Protein AF-A0A7X8BGG6-F1 (afdb_monomer)

pLDDT: mean 93.02, std 10.57, range [53.38, 98.19]

Solvent-accessible surface area (backbone atoms only — not comparable to full-atom values): 4180 Å² total; per-residue (Å²): 86,81,31,70,54,97,89,37,82,59,30,34,45,41,73,62,45,87,99,56,83,63,46,82,46,56,45,69,85,100,46,49,59,66,57,41,51,50,54,47,53,72,40,34,61,101,44,74,56,31,49,70,62,49,50,51,52,50,57,77,68,42,73,68,75,81,78,112

Mean predicted aligned error: 4.35 Å

Sequence (68 aa):
VPLLVGGRVAGTVLRSRSGVRPLYVSPGHLVSLETSADLVLASCTRFRLPEPVRAAHKLAGDQNLLYS

Nearest PDB structures (foldseek):
  3goc-assembly1_A  TM=9.418E-01  e=3.321E-03  Streptomyces avermitilis MA-4680 = NBRC 14893
  2w36-assembly1_A  TM=9.240E-01  e=9.737E-03  Thermotoga maritima
  6ozg-assembly1_A  TM=9.180E-01  e=1.907E-02  Thermotoga maritima
  6ozf-assembly1_A  TM=9.217E-01  e=2.669E-02  Thermotoga maritima
  6gus-assembly1_A  TM=2.997E-01  e=2.952E+00  Haemophilus influenzae

Secondary structure (DSSP, 8-state):
-EEEETTEEEEEEE--STTSPPEEE---TT--HHHHHHHHHHT--SSSS-HHHHHHHHHHH-GGGG--

Foldseek 3Di:
DFDDDPNDGQADFAALDPPDGTDTWGDDPPADRVRRNVVQSVQRDPDRGGPVVVVVVVVVVDPVVVVD

Radius of gyration: 14.6 Å; Cα contacts (8 Å, |Δi|>4)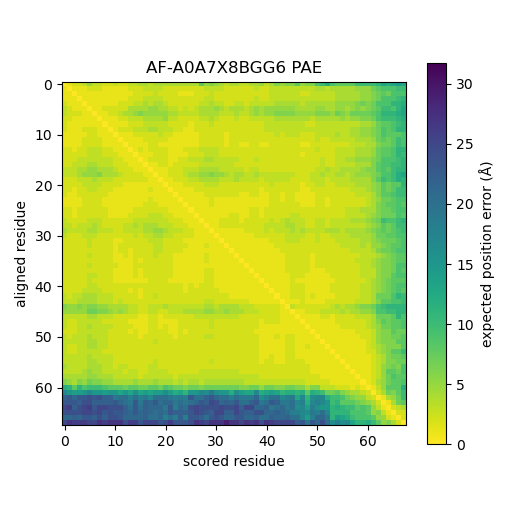: 84; chains: 1; bounding box: 45×25×29 Å

Structure (mmCIF, N/CA/C/O backbone):
data_AF-A0A7X8BGG6-F1
#
_entry.id   AF-A0A7X8BGG6-F1
#
loop_
_atom_site.group_PDB
_atom_site.id
_atom_site.type_symbol
_atom_site.label_atom_id
_atom_site.label_alt_id
_atom_site.label_comp_id
_atom_site.label_asym_id
_atom_site.label_entity_id
_atom_site.label_seq_id
_atom_site.pdbx_PDB_ins_code
_atom_site.Cartn_x
_atom_site.Cartn_y
_atom_site.Cartn_z
_atom_site.occupancy
_atom_site.B_iso_or_equiv
_atom_site.auth_seq_id
_atom_site.auth_comp_id
_atom_site.auth_asym_id
_atom_site.auth_atom_id
_atom_site.pdbx_PDB_model_num
ATOM 1 N N . VAL A 1 1 ? -6.780 -4.742 9.000 1.00 94.06 1 VAL A N 1
ATOM 2 C CA . VAL A 1 1 ? -8.016 -4.156 9.592 1.00 94.06 1 VAL A CA 1
ATOM 3 C C . VAL A 1 1 ? -8.597 -3.198 8.567 1.00 94.06 1 VAL A C 1
ATOM 5 O O . VAL A 1 1 ? -7.795 -2.467 8.001 1.00 94.06 1 VAL A O 1
ATOM 8 N N . PRO A 1 2 ? -9.906 -3.192 8.266 1.00 96.88 2 PRO A N 1
ATOM 9 C CA . PRO A 1 2 ? -10.454 -2.280 7.260 1.00 96.88 2 PRO A CA 1
ATOM 10 C C . PRO A 1 2 ? -10.231 -0.811 7.648 1.00 96.88 2 PRO A C 1
ATOM 12 O O . PRO A 1 2 ? -10.393 -0.435 8.808 1.00 96.88 2 PRO A O 1
ATOM 15 N N . LEU A 1 3 ? -9.855 0.013 6.670 1.00 97.38 3 LEU A N 1
ATOM 16 C CA . LEU A 1 3 ? -9.808 1.469 6.789 1.00 97.38 3 LEU A CA 1
ATOM 17 C C . LEU A 1 3 ? -11.143 2.033 6.302 1.00 97.38 3 LEU A C 1
ATOM 19 O O . LEU A 1 3 ? -11.503 1.840 5.139 1.00 97.38 3 LEU A O 1
ATOM 23 N N . LEU A 1 4 ? -11.862 2.728 7.183 1.00 97.75 4 LEU A N 1
ATOM 24 C CA . LEU A 1 4 ? -13.164 3.315 6.880 1.00 97.75 4 LEU A CA 1
ATOM 25 C C . LEU A 1 4 ? -13.054 4.827 6.673 1.00 97.75 4 LEU A C 1
ATOM 27 O O . LEU A 1 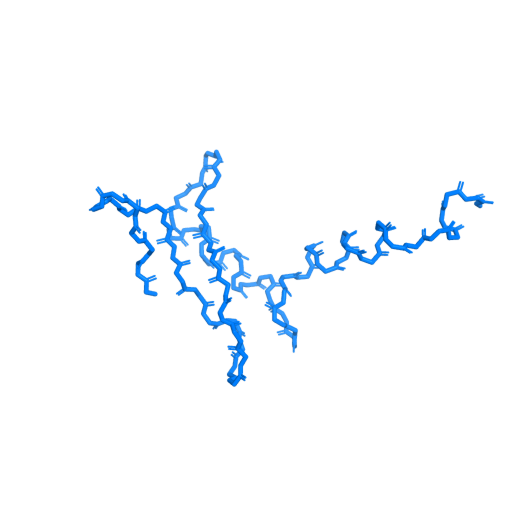4 ? -12.456 5.527 7.487 1.00 97.75 4 LEU A O 1
ATOM 31 N N . VAL A 1 5 ? -13.687 5.326 5.614 1.00 96.75 5 VAL A N 1
ATOM 32 C CA . VAL A 1 5 ? -13.856 6.756 5.330 1.00 96.75 5 VAL A CA 1
ATOM 33 C C . VAL A 1 5 ? -15.336 6.993 5.050 1.00 96.75 5 VAL A C 1
ATOM 35 O O . VAL A 1 5 ? -15.897 6.396 4.133 1.00 96.75 5 VAL A O 1
ATOM 38 N N . GLY A 1 6 ? -16.000 7.804 5.880 1.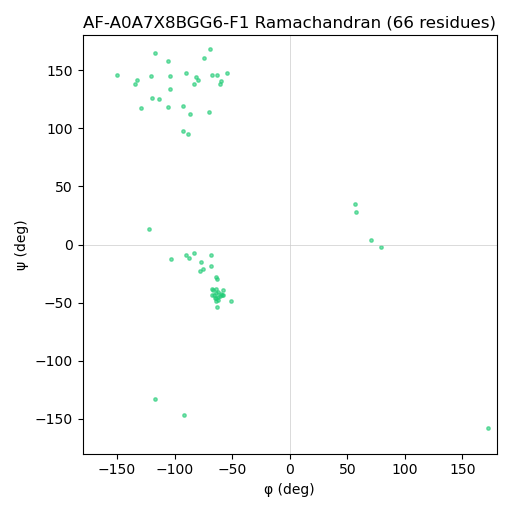00 96.19 6 GLY A N 1
ATOM 39 C CA . GLY A 1 6 ? -17.441 8.067 5.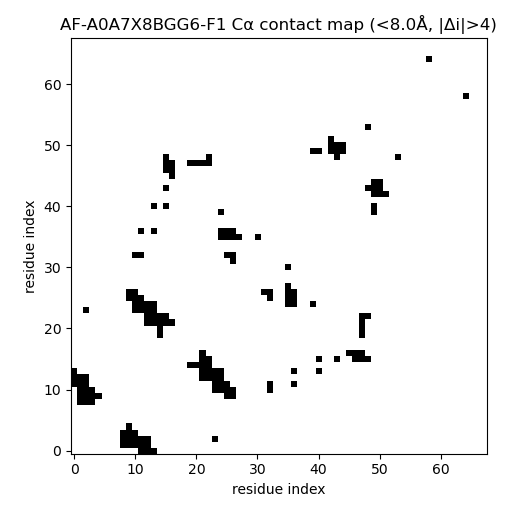746 1.00 96.19 6 GLY A CA 1
ATOM 40 C C . GLY A 1 6 ? -18.310 6.800 5.783 1.00 96.19 6 GLY A C 1
ATOM 41 O O . GLY A 1 6 ? -19.280 6.700 5.042 1.00 96.19 6 GLY A O 1
ATOM 42 N N . GLY A 1 7 ? -17.917 5.793 6.572 1.00 96.62 7 GLY A N 1
ATOM 43 C CA . GLY A 1 7 ? -18.620 4.505 6.665 1.00 96.62 7 GLY A CA 1
ATOM 44 C C . GLY A 1 7 ? -18.340 3.521 5.521 1.00 96.62 7 GLY A C 1
ATOM 45 O O . GLY A 1 7 ? -18.829 2.397 5.559 1.00 96.62 7 GLY A O 1
ATOM 46 N N . ARG A 1 8 ? -17.529 3.895 4.524 1.00 96.62 8 ARG A N 1
ATOM 47 C CA . ARG A 1 8 ? -17.148 3.027 3.399 1.00 96.62 8 ARG A CA 1
ATOM 48 C C . ARG A 1 8 ? -15.730 2.501 3.568 1.00 96.62 8 ARG A C 1
ATOM 50 O O . ARG A 1 8 ? -14.855 3.221 4.044 1.00 96.62 8 ARG A O 1
ATOM 57 N N . VAL A 1 9 ? -15.485 1.266 3.134 1.00 97.44 9 VAL A N 1
ATOM 58 C CA . VAL A 1 9 ? -14.131 0.697 3.096 1.00 97.44 9 VAL A CA 1
ATOM 59 C C . VAL A 1 9 ? -13.327 1.399 2.004 1.00 97.44 9 VAL A C 1
ATOM 61 O O . VAL A 1 9 ? -13.636 1.271 0.822 1.00 97.44 9 VAL A O 1
ATOM 64 N N . ALA A 1 10 ? -12.300 2.140 2.411 1.00 96.44 10 ALA A N 1
ATOM 65 C CA . ALA A 1 10 ? -11.388 2.853 1.518 1.00 96.44 10 ALA A CA 1
ATOM 66 C C . ALA A 1 10 ? -10.030 2.146 1.370 1.00 96.44 10 ALA A C 1
ATOM 68 O O . ALA A 1 10 ? -9.238 2.491 0.497 1.00 96.44 10 ALA A O 1
ATOM 69 N N . GLY A 1 11 ? -9.738 1.165 2.228 1.00 97.56 11 GLY A N 1
ATOM 70 C CA . GLY A 1 11 ? -8.452 0.479 2.238 1.00 97.56 11 GLY A CA 1
ATOM 71 C C . GLY A 1 11 ? -8.291 -0.473 3.418 1.00 97.56 11 GLY A C 1
ATOM 72 O O . GLY A 1 11 ? -9.264 -0.898 4.044 1.00 97.56 11 GLY A O 1
ATOM 73 N N . THR A 1 12 ? -7.042 -0.767 3.760 1.00 98.19 12 THR A N 1
ATOM 74 C CA . THR A 1 12 ? -6.658 -1.584 4.908 1.00 98.19 12 THR A CA 1
ATOM 75 C C . THR A 1 12 ? -5.551 -0.911 5.717 1.00 98.19 12 THR A C 1
ATOM 77 O O . THR A 1 12 ? -4.620 -0.301 5.190 1.00 98.19 12 THR A O 1
ATOM 80 N N . VAL A 1 13 ? -5.649 -1.036 7.035 1.00 97.94 13 VAL A N 1
ATOM 81 C CA . VAL A 1 13 ? -4.566 -0.776 7.977 1.00 97.94 13 VAL A CA 1
ATOM 82 C C . VAL A 1 13 ? -3.762 -2.066 8.111 1.00 97.94 13 VAL A C 1
ATOM 84 O O . VAL A 1 13 ? -4.260 -3.071 8.639 1.00 97.94 13 VAL A O 1
ATOM 87 N N . LEU A 1 14 ? -2.524 -2.026 7.617 1.00 96.44 14 LEU A N 1
ATOM 88 C CA . LEU A 1 14 ? -1.625 -3.167 7.480 1.00 96.44 14 LEU A CA 1
ATOM 89 C C . LEU A 1 14 ? -0.419 -3.016 8.409 1.00 96.44 14 LEU A C 1
ATOM 91 O O . LEU A 1 14 ? 0.309 -2.023 8.366 1.00 96.44 14 LEU A O 1
ATOM 95 N N . ARG A 1 15 ? -0.164 -4.016 9.251 1.00 96.44 15 ARG A N 1
ATOM 96 C CA . ARG A 1 15 ? 1.029 -4.043 10.102 1.00 96.44 15 ARG A CA 1
ATOM 97 C C . ARG A 1 15 ? 2.147 -4.804 9.388 1.00 96.44 15 ARG A C 1
ATOM 99 O O . ARG A 1 15 ? 2.198 -6.021 9.469 1.00 96.44 15 ARG A O 1
ATOM 106 N N . SER A 1 16 ? 3.055 -4.077 8.737 1.00 95.38 16 SER A N 1
ATOM 107 C CA . SER A 1 16 ? 4.215 -4.662 8.041 1.00 95.38 16 SER A CA 1
ATOM 108 C C . SER A 1 16 ?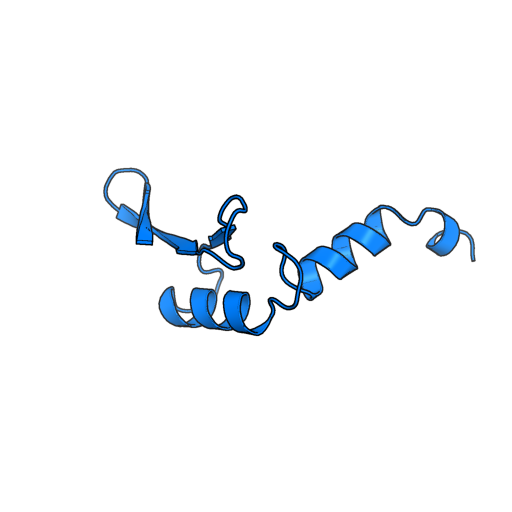 5.336 -5.125 8.979 1.00 95.38 16 SER A C 1
ATOM 110 O O . SER A 1 16 ? 6.166 -5.942 8.598 1.00 95.38 16 SER A O 1
ATOM 112 N N . ARG A 1 17 ? 5.384 -4.609 10.215 1.00 95.44 17 ARG A N 1
ATOM 113 C CA . ARG A 1 17 ? 6.373 -4.994 11.231 1.00 95.44 17 ARG A CA 1
ATOM 114 C C . ARG A 1 17 ? 5.799 -4.860 12.645 1.00 95.44 17 ARG A C 1
ATOM 116 O O . ARG A 1 17 ? 5.001 -3.963 12.933 1.00 95.44 17 ARG A O 1
ATOM 123 N N . SER A 1 18 ? 6.213 -5.755 13.540 1.00 94.94 18 SER A N 1
ATOM 124 C CA . SER A 1 18 ? 5.835 -5.694 14.956 1.00 94.94 18 SER A CA 1
ATOM 125 C C . SER A 1 18 ? 6.455 -4.477 15.654 1.00 94.94 18 SER A C 1
ATOM 127 O O . SER A 1 18 ? 7.554 -4.045 15.310 1.00 94.94 18 SER A O 1
ATOM 129 N N . GLY A 1 19 ? 5.735 -3.895 16.615 1.00 95.00 19 GLY A N 1
ATOM 130 C CA . GLY A 1 19 ? 6.229 -2.772 17.424 1.00 95.00 19 GLY A CA 1
ATOM 131 C C . GLY A 1 19 ? 6.379 -1.424 16.701 1.00 95.00 19 GLY A C 1
ATOM 132 O O . GLY A 1 19 ? 6.838 -0.468 17.314 1.00 95.00 19 GLY A O 1
ATOM 133 N N . VAL A 1 20 ? 5.984 -1.301 15.427 1.00 95.94 20 VAL A N 1
ATOM 134 C CA . VAL A 1 20 ? 6.002 -0.024 14.684 1.00 95.94 20 VAL A CA 1
ATOM 135 C C . VAL A 1 20 ? 4.599 0.413 14.261 1.00 95.94 20 VAL A C 1
ATOM 137 O O . VAL A 1 20 ? 3.650 -0.377 14.274 1.00 95.94 20 VAL A O 1
ATOM 140 N N . ARG A 1 21 ? 4.462 1.689 13.870 1.00 96.94 21 ARG A N 1
ATOM 141 C CA . ARG A 1 21 ? 3.208 2.230 13.320 1.00 96.94 21 ARG A CA 1
ATOM 142 C C . ARG A 1 21 ? 2.800 1.465 12.049 1.00 96.94 21 ARG A C 1
ATOM 144 O O . ARG A 1 21 ? 3.676 1.180 11.229 1.00 96.94 21 ARG A O 1
ATOM 151 N N . PRO A 1 22 ? 1.505 1.179 11.840 1.00 97.50 22 PRO A N 1
ATOM 152 C CA . PRO A 1 22 ? 1.041 0.464 10.653 1.00 97.50 22 PRO A CA 1
ATOM 153 C C . PRO A 1 22 ? 1.176 1.309 9.378 1.00 97.50 22 PRO A C 1
ATOM 155 O O . PRO A 1 22 ? 1.437 2.515 9.431 1.00 97.50 22 PRO A O 1
ATOM 158 N N . LEU A 1 23 ? 1.009 0.660 8.230 1.00 97.81 23 LEU A N 1
ATOM 159 C CA . LEU A 1 23 ? 0.771 1.276 6.931 1.00 97.81 23 LEU A CA 1
ATOM 160 C C . LEU A 1 23 ? -0.736 1.434 6.705 1.00 97.81 23 LEU A C 1
ATOM 162 O O . LEU A 1 23 ? -1.526 0.599 7.143 1.00 97.81 23 LEU A O 1
ATOM 166 N N . TYR A 1 24 ? -1.109 2.490 5.991 1.00 97.94 24 TYR A N 1
ATOM 167 C CA . TYR A 1 24 ? -2.449 2.671 5.444 1.00 97.94 24 TYR A CA 1
ATOM 168 C C . TYR A 1 24 ? -2.349 2.406 3.948 1.00 97.94 24 TYR A C 1
ATOM 170 O O . TYR A 1 24 ? -1.577 3.075 3.264 1.00 97.94 24 TYR A O 1
ATOM 178 N N . VAL A 1 25 ? -3.064 1.395 3.469 1.00 98.00 25 VAL A N 1
ATOM 179 C CA . VAL A 1 25 ? -2.996 0.929 2.083 1.00 98.00 25 VAL A CA 1
ATOM 180 C C . VAL A 1 25 ? -4.375 1.068 1.469 1.00 98.00 25 VAL A C 1
ATOM 182 O O . VAL A 1 25 ? -5.343 0.544 2.012 1.00 98.00 25 VAL A O 1
ATOM 185 N N . SER A 1 26 ? -4.465 1.759 0.342 1.00 97.69 26 SER A N 1
ATOM 186 C CA . SER A 1 26 ? -5.674 1.857 -0.473 1.00 97.69 26 SER A CA 1
ATOM 187 C C . SER A 1 26 ? -5.383 1.312 -1.870 1.00 97.69 26 SER A C 1
ATOM 189 O O . SER A 1 26 ? -4.271 1.516 -2.367 1.00 97.69 26 SER A O 1
ATOM 191 N N . PRO A 1 27 ? -6.350 0.650 -2.525 1.00 97.81 27 PRO A N 1
ATOM 192 C CA . PRO A 1 27 ? -6.189 0.254 -3.916 1.00 97.81 27 PRO A CA 1
ATOM 193 C C . PRO A 1 27 ? -6.044 1.487 -4.820 1.00 97.81 27 PRO A C 1
ATOM 195 O O . PRO A 1 27 ? -6.642 2.535 -4.571 1.00 97.81 27 PRO A O 1
ATOM 198 N N . GLY A 1 28 ? -5.233 1.347 -5.868 1.00 96.06 28 GLY A N 1
ATOM 199 C CA . GLY A 1 28 ? -5.147 2.300 -6.973 1.00 96.06 28 GLY A CA 1
ATOM 200 C C . GLY A 1 28 ? -6.104 1.935 -8.112 1.00 96.06 28 GLY A C 1
ATOM 201 O O . GLY A 1 28 ? -7.175 1.370 -7.894 1.00 96.06 28 GLY A O 1
ATOM 202 N N . HIS A 1 29 ? -5.706 2.226 -9.350 1.00 97.38 29 HIS A N 1
ATOM 203 C CA . HIS A 1 29 ? -6.447 1.807 -10.541 1.00 97.38 29 HIS A CA 1
ATOM 204 C C . HIS A 1 29 ? -6.163 0.332 -10.888 1.00 97.38 29 HIS A C 1
ATOM 206 O O . HIS A 1 29 ? -5.025 -0.115 -10.766 1.00 97.38 29 HIS A O 1
ATOM 212 N N . LEU A 1 30 ? -7.190 -0.406 -11.334 1.00 97.25 30 LEU A N 1
ATOM 213 C CA . LEU A 1 30 ? -7.112 -1.809 -11.796 1.00 97.25 30 LEU A CA 1
ATOM 214 C C . LEU A 1 30 ? -6.543 -2.813 -10.779 1.00 97.25 30 LEU A C 1
ATOM 216 O O . LEU A 1 30 ? -5.995 -3.845 -11.158 1.00 97.25 30 LEU A O 1
ATOM 220 N N . VAL A 1 31 ? -6.692 -2.545 -9.483 1.00 97.88 31 VAL A N 1
ATOM 221 C CA . VAL A 1 31 ? -6.260 -3.458 -8.421 1.00 97.88 31 VAL A CA 1
ATOM 222 C C . VAL A 1 31 ? -7.350 -3.576 -7.366 1.00 97.88 31 VAL A C 1
ATOM 224 O O . VAL A 1 31 ? -7.983 -2.588 -6.995 1.00 97.88 31 VAL A O 1
ATOM 227 N N . SER A 1 32 ? -7.592 -4.795 -6.890 1.00 97.94 32 SER A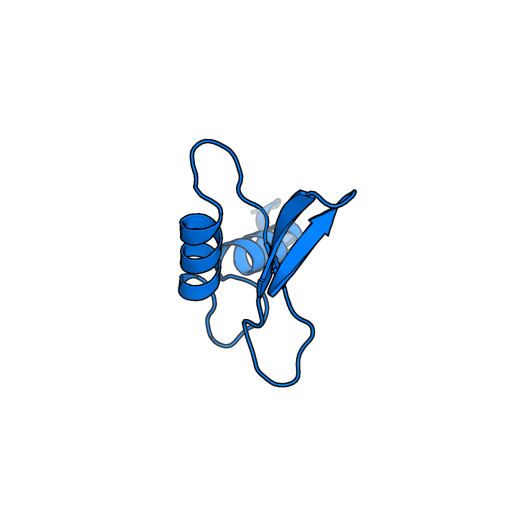 N 1
ATOM 228 C CA . SER A 1 32 ? -8.537 -5.015 -5.798 1.00 97.94 32 SER A CA 1
ATOM 229 C C . SER A 1 32 ? -7.931 -4.573 -4.460 1.00 97.94 32 SER A C 1
ATOM 231 O O . SER A 1 32 ? -6.711 -4.462 -4.311 1.00 97.94 32 SER A O 1
ATOM 233 N N . LEU A 1 33 ? -8.781 -4.339 -3.459 1.00 97.06 33 LEU A N 1
ATOM 234 C CA . LEU A 1 33 ? -8.324 -4.018 -2.106 1.00 97.06 33 LEU A CA 1
ATOM 235 C C . LEU A 1 33 ? -7.445 -5.134 -1.518 1.00 97.06 33 LEU A C 1
ATOM 237 O O . LEU A 1 33 ? -6.397 -4.835 -0.950 1.00 97.06 33 LEU A O 1
ATOM 241 N N . GLU A 1 34 ? -7.839 -6.395 -1.699 1.00 97.19 34 GLU A N 1
ATOM 242 C CA . GLU A 1 34 ? -7.084 -7.569 -1.244 1.00 97.19 34 GLU A CA 1
ATOM 243 C C . GLU A 1 34 ? -5.724 -7.648 -1.944 1.00 97.19 34 GLU A C 1
ATOM 245 O O . GLU A 1 34 ? -4.686 -7.569 -1.292 1.00 97.19 34 GLU A O 1
ATOM 250 N N . THR A 1 35 ? -5.723 -7.624 -3.281 1.00 98.12 35 THR A N 1
ATOM 251 C CA . THR A 1 35 ? -4.492 -7.679 -4.079 1.00 98.12 35 THR A CA 1
ATOM 252 C C . THR A 1 35 ? -3.542 -6.528 -3.743 1.00 98.12 35 THR A C 1
ATOM 254 O O . THR A 1 35 ? -2.333 -6.728 -3.658 1.00 98.12 35 THR A O 1
ATOM 257 N N . SER A 1 36 ? -4.056 -5.314 -3.507 1.00 98.00 36 SER A N 1
ATOM 258 C CA . SER A 1 36 ? -3.210 -4.183 -3.106 1.00 98.00 36 SER A CA 1
ATOM 259 C C . SER A 1 36 ? -2.534 -4.401 -1.747 1.00 98.00 36 SER A C 1
ATOM 261 O O . SER A 1 36 ? -1.368 -4.044 -1.579 1.00 98.00 36 SER A O 1
ATOM 263 N N . ALA A 1 37 ? -3.235 -5.009 -0.786 1.00 97.62 37 ALA A N 1
ATOM 264 C CA . ALA A 1 37 ? -2.691 -5.305 0.532 1.00 97.62 37 ALA A CA 1
ATOM 265 C C . ALA A 1 37 ? -1.582 -6.362 0.452 1.00 97.62 37 ALA A C 1
ATOM 267 O O . ALA A 1 37 ? -0.519 -6.174 1.051 1.00 97.62 37 ALA A O 1
ATOM 268 N N . ASP A 1 38 ? -1.810 -7.415 -0.333 1.00 97.75 38 ASP A N 1
ATOM 269 C CA . ASP A 1 38 ? -0.861 -8.510 -0.535 1.00 97.75 38 ASP A CA 1
ATOM 270 C C . ASP A 1 38 ? 0.411 -8.030 -1.228 1.00 97.75 38 ASP A C 1
ATOM 272 O O . ASP A 1 38 ? 1.514 -8.304 -0.755 1.00 97.75 38 ASP A O 1
ATOM 276 N N . LEU A 1 39 ? 0.277 -7.236 -2.297 1.00 98.00 39 LEU A N 1
ATOM 277 C CA . LEU A 1 39 ? 1.420 -6.654 -3.004 1.00 98.00 39 LEU A CA 1
ATOM 278 C C . LEU A 1 39 ? 2.264 -5.767 -2.088 1.00 98.00 39 LEU A C 1
ATOM 280 O O . LEU A 1 39 ? 3.496 -5.841 -2.109 1.00 98.00 39 LEU A O 1
ATOM 284 N N . VAL A 1 40 ? 1.618 -4.939 -1.261 1.00 98.06 40 VAL A N 1
ATOM 285 C CA . VAL A 1 40 ? 2.327 -4.093 -0.295 1.00 98.06 40 VAL A CA 1
ATOM 286 C C . VAL A 1 40 ? 3.060 -4.944 0.737 1.00 98.06 40 VAL A C 1
ATOM 288 O O . VAL A 1 40 ? 4.230 -4.668 1.004 1.00 98.06 40 VAL A O 1
ATOM 291 N N . LEU A 1 41 ? 2.414 -5.973 1.297 1.00 96.38 41 LEU A N 1
ATOM 292 C CA . LEU A 1 41 ? 3.031 -6.834 2.305 1.00 96.38 41 LEU A CA 1
ATOM 293 C C . LEU A 1 41 ? 4.202 -7.639 1.728 1.00 96.38 41 LEU A C 1
ATOM 295 O O . LEU A 1 41 ? 5.260 -7.686 2.349 1.00 96.38 41 LEU A O 1
ATOM 299 N N . ALA A 1 42 ? 4.040 -8.204 0.530 1.00 97.44 42 ALA A N 1
ATOM 300 C CA . ALA A 1 42 ? 5.085 -8.939 -0.182 1.00 97.44 42 ALA A CA 1
ATOM 301 C C . ALA A 1 42 ? 6.286 -8.050 -0.547 1.00 97.44 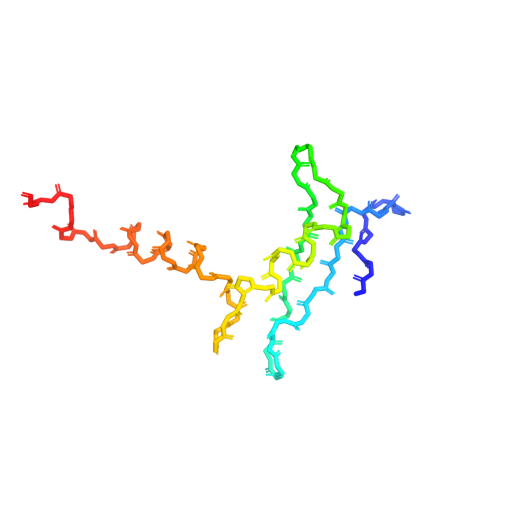42 ALA A C 1
ATOM 303 O O . ALA A 1 42 ? 7.422 -8.515 -0.598 1.00 97.44 42 ALA A O 1
ATOM 304 N N . SER A 1 43 ? 6.046 -6.754 -0.755 1.00 97.62 43 SER A N 1
ATOM 305 C CA . SER A 1 43 ? 7.095 -5.765 -1.017 1.00 97.62 43 SER A CA 1
ATOM 306 C C . SER A 1 43 ? 7.757 -5.233 0.261 1.00 97.62 43 SER A C 1
ATOM 308 O O . SER A 1 43 ? 8.720 -4.464 0.188 1.00 97.62 43 SER A O 1
ATOM 310 N N . CYS A 1 44 ? 7.257 -5.581 1.450 1.00 96.56 44 CYS A N 1
ATOM 311 C CA . CYS A 1 44 ? 7.902 -5.240 2.712 1.00 96.56 44 CYS A CA 1
ATOM 312 C C . CYS A 1 44 ? 9.003 -6.252 3.045 1.00 96.56 44 CYS A C 1
ATOM 314 O O . CYS A 1 44 ? 8.848 -7.458 2.903 1.00 96.56 44 CYS A O 1
ATOM 316 N N . THR A 1 45 ? 10.131 -5.744 3.535 1.00 93.38 45 THR A N 1
ATOM 317 C CA . THR A 1 45 ? 11.257 -6.570 3.993 1.00 93.38 45 THR A CA 1
ATOM 318 C C . THR A 1 45 ? 11.479 -6.331 5.489 1.00 93.38 45 THR A C 1
ATOM 320 O O . THR A 1 45 ? 10.532 -6.268 6.266 1.00 93.38 45 THR A O 1
ATOM 323 N N . ARG A 1 46 ? 12.719 -6.111 5.934 1.00 93.44 46 ARG A N 1
ATOM 324 C CA . ARG A 1 46 ? 13.040 -5.779 7.335 1.00 93.44 46 ARG A CA 1
ATOM 325 C C . ARG A 1 46 ? 12.545 -4.396 7.792 1.00 93.44 46 ARG A C 1
ATOM 327 O O . ARG A 1 46 ? 12.659 -4.054 8.969 1.00 93.44 46 ARG A O 1
ATOM 334 N N . PHE A 1 47 ? 12.056 -3.565 6.871 1.00 95.19 47 PHE A N 1
ATOM 335 C CA . PHE A 1 47 ? 11.645 -2.185 7.129 1.00 95.19 47 PHE A CA 1
ATOM 336 C C . PHE A 1 47 ? 10.125 -2.027 7.149 1.00 95.19 47 PHE A C 1
ATOM 338 O O . PHE A 1 47 ? 9.394 -2.806 6.550 1.00 95.19 47 PHE A O 1
ATOM 345 N N . ARG A 1 48 ? 9.652 -0.957 7.803 1.00 96.25 48 ARG A N 1
ATOM 346 C CA . ARG A 1 48 ? 8.226 -0.602 7.821 1.00 96.25 48 ARG A CA 1
ATOM 347 C C . ARG A 1 48 ? 7.692 -0.285 6.420 1.00 96.25 48 ARG A C 1
ATOM 349 O O . ARG A 1 48 ? 6.578 -0.688 6.109 1.00 96.25 48 ARG A O 1
ATOM 356 N N . LEU A 1 49 ? 8.431 0.505 5.638 1.00 97.31 49 LEU A N 1
ATOM 357 C CA . LEU A 1 49 ? 8.012 0.929 4.300 1.00 97.31 49 LEU A CA 1
ATOM 358 C C . LEU A 1 49 ? 8.311 -0.170 3.267 1.00 97.31 49 LEU A C 1
ATOM 360 O O . LEU A 1 49 ? 9.363 -0.808 3.384 1.00 97.31 49 LEU A O 1
ATOM 364 N N . PRO A 1 50 ? 7.444 -0.354 2.252 1.00 97.81 50 PRO A N 1
ATOM 365 C CA . PRO A 1 50 ? 7.726 -1.225 1.113 1.00 97.81 50 PRO A CA 1
ATOM 366 C C . PRO A 1 50 ? 9.037 -0.844 0.431 1.00 97.81 50 PRO A C 1
ATOM 368 O O . PRO A 1 50 ? 9.399 0.335 0.387 1.00 97.81 50 PRO A O 1
ATOM 371 N N . GLU A 1 51 ? 9.734 -1.841 -0.107 1.00 97.81 51 GLU A N 1
ATOM 372 C CA . GLU A 1 51 ? 11.017 -1.674 -0.787 1.00 97.81 51 GLU A CA 1
ATOM 373 C C . GLU A 1 51 ? 10.962 -0.574 -1.867 1.00 97.81 51 GLU A C 1
ATOM 375 O O . GLU A 1 51 ? 11.760 0.361 -1.738 1.00 97.81 51 GLU A O 1
ATOM 380 N N . PRO A 1 52 ? 9.959 -0.538 -2.777 1.00 97.25 52 PRO A N 1
ATOM 381 C CA . PRO A 1 52 ? 9.917 0.475 -3.833 1.00 97.25 52 PRO A CA 1
ATOM 382 C C . PRO A 1 52 ? 9.769 1.902 -3.292 1.00 97.25 52 PRO A C 1
ATOM 384 O O . PRO A 1 52 ? 10.456 2.823 -3.728 1.00 97.25 52 PRO A O 1
ATOM 387 N N . VAL A 1 53 ? 8.918 2.094 -2.276 1.00 96.69 53 VAL A N 1
ATOM 388 C CA . VAL A 1 53 ? 8.702 3.408 -1.642 1.00 96.69 53 VAL A CA 1
ATOM 389 C C . VAL A 1 53 ? 9.963 3.865 -0.911 1.00 96.69 53 VAL A C 1
ATOM 391 O O . VAL A 1 53 ? 10.329 5.039 -0.947 1.00 96.69 53 VAL A O 1
ATOM 394 N N . ARG A 1 54 ? 10.659 2.935 -0.250 1.00 95.69 54 ARG A N 1
ATOM 395 C CA . ARG A 1 54 ? 11.913 3.225 0.447 1.00 95.69 54 ARG A CA 1
ATOM 396 C C . ARG A 1 54 ? 13.032 3.573 -0.540 1.00 95.69 54 ARG A C 1
ATOM 398 O O . ARG A 1 54 ? 13.838 4.445 -0.224 1.00 95.69 54 ARG A O 1
ATOM 405 N N . ALA A 1 55 ? 13.104 2.899 -1.687 1.00 95.75 55 ALA A N 1
ATOM 406 C CA . ALA A 1 55 ? 14.050 3.211 -2.755 1.00 95.75 55 ALA A CA 1
ATOM 407 C C . ALA A 1 55 ? 13.775 4.601 -3.347 1.00 95.75 55 ALA A C 1
ATOM 409 O O . ALA A 1 55 ? 14.681 5.430 -3.383 1.00 95.75 55 ALA A O 1
ATOM 410 N N . ALA A 1 56 ? 12.516 4.897 -3.685 1.00 95.75 56 ALA A N 1
ATOM 411 C CA . ALA A 1 56 ? 12.104 6.208 -4.184 1.00 95.75 56 ALA A CA 1
ATOM 412 C C . ALA A 1 56 ? 12.435 7.341 -3.198 1.00 95.75 56 ALA A C 1
ATOM 414 O O . ALA A 1 56 ? 12.978 8.366 -3.596 1.00 95.75 56 ALA A O 1
ATOM 415 N N . HIS A 1 57 ? 12.177 7.147 -1.899 1.00 93.75 57 HIS A N 1
ATOM 416 C CA . HIS A 1 57 ? 12.519 8.138 -0.875 1.00 93.75 57 HIS A CA 1
ATOM 417 C C . HIS A 1 57 ? 14.028 8.401 -0.784 1.00 93.75 57 HIS A C 1
ATOM 419 O O . HIS A 1 57 ? 14.438 9.549 -0.644 1.00 93.75 57 HIS A O 1
ATOM 425 N N . LYS A 1 58 ? 14.854 7.348 -0.882 1.00 92.88 58 LYS A N 1
ATOM 426 C CA . LYS A 1 58 ? 16.315 7.497 -0.910 1.00 92.88 58 LYS A CA 1
ATOM 427 C C . LYS A 1 58 ? 16.764 8.298 -2.125 1.00 92.88 58 LYS A C 1
ATOM 429 O O . LYS A 1 58 ? 17.523 9.236 -1.950 1.00 92.88 58 LYS A O 1
ATOM 434 N N . LEU A 1 59 ? 16.257 7.955 -3.309 1.00 94.19 59 LEU A N 1
ATOM 435 C CA . LEU A 1 59 ? 16.595 8.642 -4.552 1.00 94.19 59 LEU A CA 1
ATOM 436 C C . LEU A 1 59 ? 16.196 10.123 -4.510 1.00 94.19 59 LEU A C 1
ATOM 438 O O . LEU A 1 59 ? 16.991 10.979 -4.862 1.00 94.19 59 LEU A O 1
ATOM 442 N N . ALA A 1 60 ? 14.994 10.435 -4.022 1.00 92.00 60 ALA A N 1
ATOM 443 C CA . ALA A 1 60 ? 14.529 11.817 -3.898 1.00 92.00 60 ALA A CA 1
ATOM 444 C C . ALA A 1 60 ? 15.359 12.651 -2.902 1.00 92.00 60 ALA A C 1
ATOM 446 O O . ALA A 1 60 ? 15.437 13.870 -3.032 1.00 92.00 60 ALA A O 1
ATOM 447 N N . GLY A 1 61 ? 15.950 12.004 -1.892 1.00 87.62 61 GLY A N 1
ATOM 448 C CA . GLY A 1 61 ? 16.842 12.646 -0.926 1.00 87.62 61 GLY A CA 1
ATOM 449 C C . GLY A 1 61 ? 18.311 12.694 -1.355 1.00 87.62 61 GLY A C 1
ATOM 450 O O . GLY A 1 61 ? 19.095 13.388 -0.709 1.00 87.62 61 G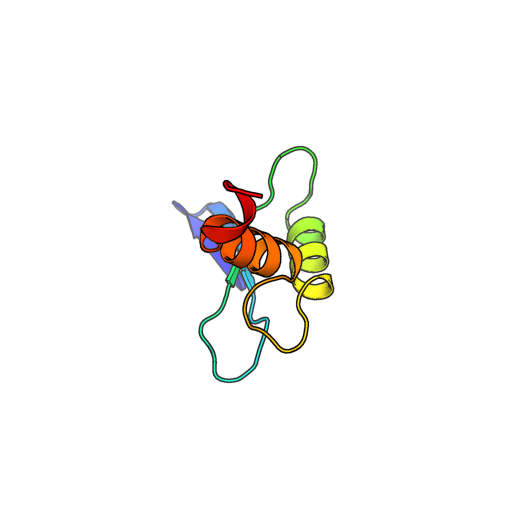LY A O 1
ATOM 451 N N . ASP A 1 62 ? 18.698 11.973 -2.408 1.00 82.56 62 ASP A N 1
ATOM 452 C CA . ASP A 1 62 ? 20.083 11.878 -2.859 1.00 82.56 62 ASP A CA 1
ATOM 453 C C . ASP A 1 62 ? 20.409 13.000 -3.855 1.00 82.56 62 ASP A C 1
ATOM 455 O O . ASP A 1 62 ? 20.153 12.905 -5.054 1.00 82.56 62 ASP A O 1
ATOM 459 N N . GLN A 1 63 ? 20.971 14.095 -3.336 1.00 63.00 63 GLN A N 1
ATOM 460 C CA . GLN A 1 63 ? 21.379 15.256 -4.133 1.00 63.00 63 GLN A CA 1
ATOM 461 C C . GLN A 1 63 ? 22.566 14.952 -5.063 1.00 63.00 63 GLN A C 1
ATOM 463 O O . GLN A 1 63 ? 22.772 15.687 -6.021 1.00 63.00 63 GLN A O 1
ATOM 468 N N . ASN A 1 64 ? 23.335 13.880 -4.833 1.00 65.88 64 ASN A N 1
ATOM 469 C CA . ASN A 1 64 ? 24.515 13.574 -5.652 1.00 65.88 64 ASN A CA 1
ATOM 470 C C . ASN A 1 64 ? 24.167 12.940 -7.008 1.00 65.88 64 ASN A C 1
ATOM 472 O O . ASN A 1 64 ? 24.946 13.060 -7.951 1.00 65.88 64 ASN A O 1
ATOM 476 N N . LEU A 1 65 ? 22.992 12.314 -7.136 1.00 60.59 65 LEU A N 1
ATOM 477 C CA . LEU A 1 65 ? 22.536 11.671 -8.377 1.00 60.59 65 LEU A CA 1
ATOM 478 C C . LEU A 1 65 ? 22.025 12.657 -9.441 1.00 60.59 65 LEU A C 1
ATOM 480 O O . LEU A 1 65 ? 21.887 12.274 -10.595 1.00 60.59 65 LEU A O 1
ATOM 484 N N . LEU A 1 66 ? 21.739 13.912 -9.074 1.00 58.03 66 LEU A N 1
ATOM 485 C CA . LEU A 1 66 ? 21.303 14.957 -10.016 1.00 58.03 66 LEU A CA 1
ATOM 486 C C . LEU A 1 66 ? 22.469 15.761 -10.621 1.00 58.03 66 LEU A C 1
ATOM 488 O O . LEU A 1 66 ? 22.244 16.550 -11.536 1.00 58.03 66 LEU A O 1
ATOM 492 N N . TYR A 1 67 ? 23.695 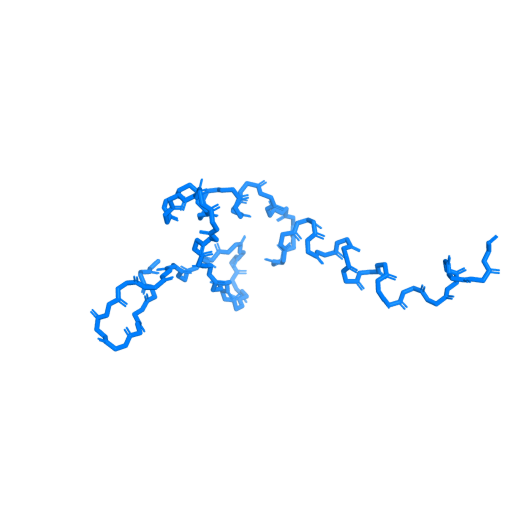15.568 -10.122 1.00 59.94 67 TYR A N 1
ATOM 493 C CA . TYR A 1 67 ? 24.902 16.291 -10.551 1.00 59.94 67 TYR A CA 1
ATOM 494 C C . TYR A 1 67 ? 26.026 15.372 -11.066 1.00 59.94 67 TYR A C 1
ATOM 496 O O . TYR A 1 67 ? 27.165 15.824 -11.196 1.00 59.94 67 TYR A O 1
ATOM 504 N N . SER A 1 68 ? 25.727 14.097 -11.333 1.00 53.38 68 SER A N 1
ATOM 505 C CA . SER A 1 68 ? 26.632 13.131 -11.981 1.00 53.38 68 SER A CA 1
ATOM 506 C C . SER A 1 68 ? 26.127 12.754 -13.369 1.00 53.38 68 SER A C 1
ATOM 508 O O . SER A 1 68 ? 26.996 12.486 -14.228 1.00 53.38 68 SER A O 1
#